Protein AF-A0A8S3ASL3-F1 (afdb_monomer)

Organism: NCBI:txid392030

Secondary structure (DSSP, 8-state):
-TTT-TTS-HHHHHHHHHHHHHHHHHHHHHHHHHHHHHHHHHHHHTTTTSTT-HHHHHHHHHHHHHHHHHHHHHHHHHH-GGGSPPPPPTTSS------

InterPro domains:
  IPR006593 Cytochrome b561/ferric reductase, transmembrane domain [PF03188] (2-45)
  IPR006593 Cytochrome b561/ferric reductase, transmembrane domain [PS50939] (1-79)
  IPR043205 Cytochrome b561/Cytochrome b reductase 1-like [PTHR10106] (1-86)

pLDDT: mean 87.74, std 12.61, range [53.41, 98.44]

Mean predicted aligned error: 7.73 Å

Sequence (99 aa):
LTFLFPQLSERVRQAYMPSHKFWGKTIFIFAIIAVMMGIVEYCAFEQLFSPGTKFQETMLNMAGVMVLMFAVIVLYLVGNDNFQRPKETDDDEHLPLTE

Nearest PDB structures (foldseek):
  3j79-assembly1_3  TM=3.959E-01  e=1.929E+00  Plasmodium falciparum 3D7
  3jbn-assembly1_A3  TM=4.006E-01  e=2.476E+00  Plasmodium falciparum 3D7

Foldseek 3Di:
DQPPDPPHDPVVSVVCVVVCLVVVLVVLVVVLVVLVVVLVVVCVVVVCVDPPNVVVVVVSVVVNVVSVVVNVVVCVLSVDPVNDDDDPDPVVVPDDPDD

Solvent-accessible surface area (backbone atoms only — not comparable to full-atom values): 6025 Å² total; per-residue (Å²): 104,74,90,76,48,84,90,55,55,67,70,59,44,62,68,44,45,64,57,51,57,51,52,52,54,50,52,51,53,51,50,54,51,51,51,53,51,51,54,52,51,50,40,60,75,68,52,39,86,46,97,85,30,61,68,62,43,51,51,53,52,50,52,50,52,52,53,50,53,50,51,52,53,50,53,51,52,77,67,35,76,88,70,52,80,76,77,83,56,80,73,76,79,64,64,72,83,77,129

Structure (mmCIF, N/CA/C/O backbone):
data_AF-A0A8S3ASL3-F1
#
_entry.id   AF-A0A8S3ASL3-F1
#
loop_
_atom_site.group_PDB
_atom_site.id
_atom_site.type_symbol
_atom_site.label_atom_id
_atom_site.label_alt_id
_atom_site.label_comp_id
_atom_site.label_asym_id
_atom_site.label_entity_id
_atom_site.label_seq_id
_atom_site.pdbx_PDB_ins_code
_atom_site.Cartn_x
_atom_site.Cartn_y
_atom_site.Cartn_z
_atom_site.occupancy
_atom_site.B_iso_or_equiv
_atom_site.auth_seq_id
_atom_site.auth_comp_id
_atom_site.auth_asym_id
_atom_site.auth_atom_id
_atom_site.pdbx_PDB_model_num
ATOM 1 N N . LEU A 1 1 ? -11.202 11.787 11.712 1.00 68.31 1 LEU A N 1
ATOM 2 C CA . LEU A 1 1 ? -11.696 12.637 12.823 1.00 68.31 1 LEU A CA 1
ATOM 3 C C . LEU A 1 1 ? -12.498 11.844 13.854 1.00 68.31 1 LEU A C 1
ATOM 5 O O . LEU A 1 1 ? -12.284 12.072 15.035 1.00 68.31 1 LEU A O 1
ATOM 9 N N . THR A 1 2 ? -13.314 10.865 13.438 1.00 77.38 2 THR A N 1
ATOM 10 C CA . THR A 1 2 ? -14.162 10.027 14.314 1.00 77.38 2 THR A CA 1
ATOM 11 C C . THR A 1 2 ? -13.468 9.432 15.543 1.00 77.38 2 THR A C 1
ATOM 13 O O . THR A 1 2 ? -14.056 9.371 16.615 1.00 77.38 2 THR A O 1
ATOM 16 N N . PHE A 1 3 ? -12.206 9.020 15.413 1.00 84.12 3 PHE A N 1
ATOM 17 C CA . PHE A 1 3 ? -11.451 8.381 16.498 1.00 84.12 3 PHE A CA 1
ATOM 18 C C . PHE A 1 3 ? -10.477 9.310 17.229 1.00 84.12 3 PHE A C 1
ATOM 20 O O . PHE A 1 3 ? -9.948 8.903 18.252 1.00 84.12 3 PHE A O 1
ATOM 27 N N . LEU A 1 4 ? -10.272 10.545 16.762 1.00 83.81 4 LEU A N 1
ATOM 28 C CA . LEU A 1 4 ? -9.324 11.492 17.368 1.00 83.81 4 LEU A CA 1
ATOM 29 C C . LEU A 1 4 ? -10.031 12.619 18.129 1.00 83.81 4 LEU A C 1
ATOM 31 O O . LEU A 1 4 ? -9.517 13.099 19.130 1.00 83.81 4 LEU A O 1
ATOM 35 N N . PHE A 1 5 ? -11.203 13.051 17.658 1.00 82.19 5 PHE A N 1
ATOM 36 C CA . PHE A 1 5 ? -11.909 14.182 18.249 1.00 82.19 5 PHE A CA 1
ATOM 37 C C . PHE A 1 5 ? -12.870 13.717 19.359 1.00 82.19 5 PHE A C 1
ATOM 39 O O . PHE A 1 5 ? -13.663 12.806 19.109 1.00 82.19 5 PHE A O 1
ATOM 46 N N . PRO A 1 6 ? -12.848 14.332 20.557 1.00 77.69 6 PRO A N 1
ATOM 47 C CA . PRO A 1 6 ? -13.557 13.819 21.735 1.00 77.69 6 PRO A CA 1
ATOM 48 C C . PRO A 1 6 ? -15.076 14.041 21.706 1.00 77.69 6 PRO A C 1
ATOM 50 O O . PRO A 1 6 ? -15.793 13.460 22.509 1.00 77.69 6 PRO A O 1
ATOM 53 N N . GLN A 1 7 ? -15.595 14.868 20.793 1.00 79.12 7 GLN A N 1
ATOM 54 C CA . GLN A 1 7 ? -17.022 15.224 20.765 1.00 79.12 7 GLN A CA 1
ATOM 55 C C . GLN A 1 7 ? -17.953 14.110 20.260 1.00 79.12 7 GLN A C 1
ATOM 57 O O . GLN A 1 7 ? -19.172 14.270 20.296 1.00 79.12 7 GLN A O 1
ATOM 62 N N . LEU A 1 8 ? -17.413 13.003 19.749 1.00 80.94 8 LEU A N 1
ATOM 63 C CA . LEU A 1 8 ? -18.219 11.906 19.221 1.00 80.94 8 LEU A CA 1
ATOM 64 C C . LEU A 1 8 ? -18.436 10.837 20.284 1.00 80.94 8 LEU A C 1
ATOM 66 O O . LEU A 1 8 ? -17.493 10.385 20.927 1.00 80.94 8 LEU A O 1
ATOM 70 N N . SER A 1 9 ? -19.693 10.416 20.433 1.00 83.69 9 SER A N 1
ATOM 71 C CA . SER A 1 9 ? -20.063 9.409 21.421 1.00 83.69 9 SER A CA 1
ATOM 72 C C . SER A 1 9 ? -19.417 8.057 21.124 1.00 83.69 9 SER A C 1
ATOM 74 O O . SER A 1 9 ? -19.223 7.666 19.967 1.00 83.69 9 SER A O 1
ATOM 76 N N . GLU A 1 10 ? -19.146 7.307 22.188 1.00 81.69 10 GLU A N 1
ATOM 77 C CA . GLU A 1 10 ? -18.510 5.994 22.097 1.00 81.69 10 GLU A CA 1
ATOM 78 C C . GLU A 1 10 ? -19.331 5.013 21.245 1.00 81.69 10 GLU A C 1
ATOM 80 O O . GLU A 1 10 ? -18.795 4.283 20.414 1.00 81.69 10 GLU A O 1
ATOM 85 N N . ARG A 1 11 ? -20.664 5.106 21.312 1.00 85.19 11 ARG A N 1
ATOM 86 C CA . ARG A 1 11 ? -21.578 4.320 20.470 1.00 85.19 11 ARG A CA 1
ATOM 87 C C . ARG A 1 11 ? -21.342 4.530 18.969 1.00 85.19 11 ARG A C 1
ATOM 89 O O . ARG A 1 11 ? -21.406 3.575 18.198 1.00 85.19 11 ARG A O 1
ATOM 96 N N . VAL A 1 12 ? -21.075 5.767 18.543 1.00 85.88 12 VAL A N 1
ATOM 97 C CA . VAL A 1 12 ? -20.805 6.084 17.129 1.00 85.88 12 VAL A CA 1
ATOM 98 C C . VAL A 1 12 ? -19.441 5.540 16.710 1.00 85.88 12 VAL A C 1
ATOM 100 O O . VAL A 1 12 ? -19.310 4.982 15.619 1.00 85.88 12 VAL A O 1
ATOM 103 N N . ARG A 1 13 ? -18.435 5.646 17.584 1.00 87.25 13 ARG A N 1
ATOM 104 C CA . ARG A 1 13 ? -17.088 5.108 17.343 1.00 87.25 13 ARG A CA 1
ATOM 105 C C . ARG A 1 13 ? -17.120 3.591 17.193 1.00 87.25 13 ARG A C 1
ATOM 107 O O . ARG A 1 13 ? -16.604 3.079 16.201 1.00 87.25 13 ARG A O 1
ATOM 114 N N . GLN A 1 14 ? -17.807 2.891 18.091 1.00 86.81 14 GLN A N 1
ATOM 115 C CA . GLN A 1 14 ? -17.972 1.438 18.032 1.00 86.81 14 GLN A CA 1
ATOM 116 C C . GLN A 1 14 ? -18.720 0.987 16.773 1.00 86.81 14 GLN A C 1
ATOM 118 O O . GLN A 1 14 ? -18.298 0.032 16.121 1.00 86.81 14 GLN A O 1
ATOM 123 N N . ALA A 1 15 ? -19.774 1.709 16.378 1.00 89.88 15 ALA A N 1
ATOM 124 C CA . ALA A 1 15 ? -20.523 1.405 15.160 1.00 89.88 15 ALA A CA 1
ATOM 125 C C . ALA A 1 15 ? -19.695 1.618 13.878 1.00 89.88 15 ALA A C 1
ATOM 127 O O . ALA A 1 15 ? -19.823 0.850 12.926 1.00 89.88 15 ALA A O 1
ATOM 128 N N . TYR A 1 16 ? -18.827 2.637 13.842 1.00 91.62 16 TYR A N 1
ATOM 129 C CA . TYR A 1 16 ? -18.006 2.947 12.666 1.00 91.62 16 TYR A CA 1
ATOM 130 C C . TYR A 1 16 ? -16.701 2.135 12.587 1.00 91.62 16 TYR A C 1
ATOM 132 O O . TYR A 1 16 ? -16.142 1.952 11.503 1.00 91.62 16 TYR A O 1
ATOM 140 N N . MET A 1 17 ? -16.216 1.616 13.716 1.00 90.56 17 MET A N 1
ATOM 141 C CA . MET A 1 17 ? -14.982 0.834 13.823 1.00 90.56 17 MET A CA 1
ATOM 142 C C . MET A 1 17 ? -14.856 -0.338 12.824 1.00 90.56 17 MET A C 1
ATOM 144 O O . MET A 1 17 ? -13.795 -0.455 12.202 1.00 90.56 17 MET A O 1
ATOM 148 N N . PRO A 1 18 ? -15.869 -1.204 12.604 1.00 92.50 18 PRO A N 1
ATOM 149 C CA . PRO A 1 18 ? -15.762 -2.282 11.616 1.00 92.50 18 PRO A CA 1
ATOM 150 C C . PRO A 1 18 ? -15.584 -1.751 10.187 1.00 92.50 18 PRO A C 1
ATOM 152 O O . PRO A 1 18 ? -14.722 -2.241 9.454 1.00 92.50 18 PRO A O 1
ATOM 155 N N . SER A 1 19 ? -16.326 -0.706 9.813 1.00 94.94 19 SER A N 1
ATOM 156 C CA . SER A 1 19 ? -16.211 -0.059 8.501 1.00 94.94 19 SER A CA 1
ATOM 157 C C . SER A 1 19 ? -14.835 0.574 8.306 1.00 94.94 19 SER A C 1
ATOM 159 O O . SER A 1 19 ? -14.221 0.398 7.255 1.00 94.94 19 SER A O 1
ATOM 161 N N . HIS A 1 20 ? -14.312 1.259 9.326 1.00 94.88 20 HIS A N 1
ATOM 162 C CA . HIS A 1 20 ? -12.973 1.845 9.282 1.00 94.88 20 HIS A CA 1
ATOM 163 C C . HIS A 1 20 ? -11.885 0.781 9.076 1.00 94.88 20 HIS A C 1
ATOM 165 O O . HIS A 1 20 ? -1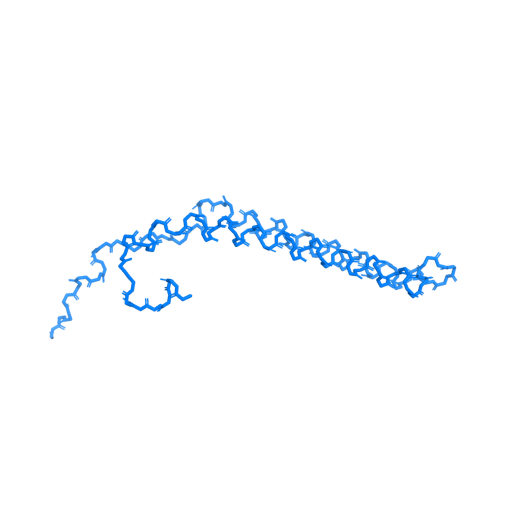1.032 0.940 8.204 1.00 94.88 20 HIS A O 1
ATOM 171 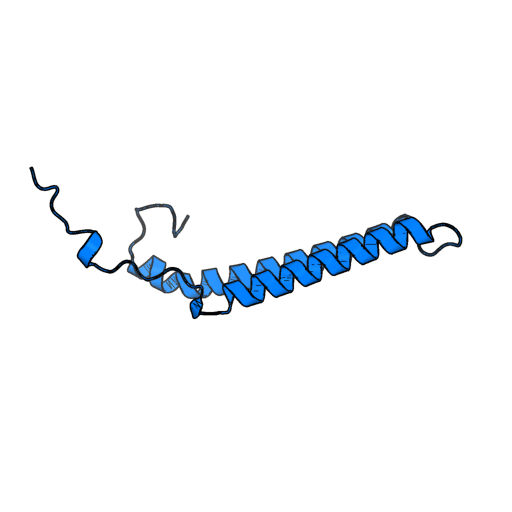N N . LYS A 1 21 ? -11.951 -0.336 9.817 1.00 94.19 21 LYS A N 1
ATOM 172 C CA . LYS A 1 21 ? -11.015 -1.462 9.663 1.00 94.19 21 LYS A CA 1
ATOM 173 C C . LYS A 1 21 ? -11.090 -2.102 8.275 1.00 94.19 21 LYS A C 1
ATOM 175 O O . LYS A 1 21 ? -10.056 -2.456 7.710 1.00 94.19 21 LYS A O 1
ATOM 180 N N . PHE A 1 22 ? -12.293 -2.259 7.722 1.00 95.19 22 PHE A N 1
ATOM 181 C CA . PHE A 1 22 ? -12.475 -2.786 6.370 1.00 95.19 22 PHE A CA 1
ATOM 182 C C . PHE A 1 22 ? -11.842 -1.863 5.327 1.00 95.19 22 PHE A C 1
ATOM 184 O O . PHE A 1 22 ? -10.943 -2.285 4.602 1.00 95.19 22 PHE A O 1
ATOM 191 N N . TRP A 1 23 ? -12.248 -0.591 5.301 1.00 97.12 23 TRP A N 1
ATOM 192 C CA . TRP A 1 23 ? -11.749 0.366 4.317 1.00 97.12 23 TRP A CA 1
ATOM 193 C C . TRP A 1 23 ? -10.251 0.630 4.452 1.00 97.12 23 TRP A C 1
ATOM 195 O O . TRP A 1 23 ? -9.588 0.792 3.434 1.00 97.12 23 TRP A O 1
ATOM 205 N N . GLY A 1 24 ? -9.696 0.591 5.666 1.00 96.00 24 GLY A N 1
ATOM 206 C CA . GLY A 1 24 ? -8.251 0.687 5.880 1.00 96.00 24 GLY A CA 1
ATOM 207 C C . GLY A 1 24 ? -7.474 -0.413 5.151 1.00 96.00 24 GLY A C 1
ATOM 208 O O . GLY A 1 24 ? -6.543 -0.116 4.404 1.00 96.00 24 GLY A O 1
ATOM 209 N N . LYS A 1 25 ? -7.900 -1.677 5.288 1.00 96.81 25 LYS A N 1
ATOM 210 C CA . LYS A 1 25 ? -7.286 -2.806 4.565 1.00 96.81 25 LYS A CA 1
ATOM 211 C C . LYS A 1 25 ? -7.494 -2.699 3.056 1.00 96.81 25 LYS A C 1
ATOM 213 O O . LYS A 1 25 ? -6.560 -2.923 2.294 1.00 96.81 25 LYS A O 1
ATOM 218 N N . THR A 1 26 ? -8.699 -2.331 2.630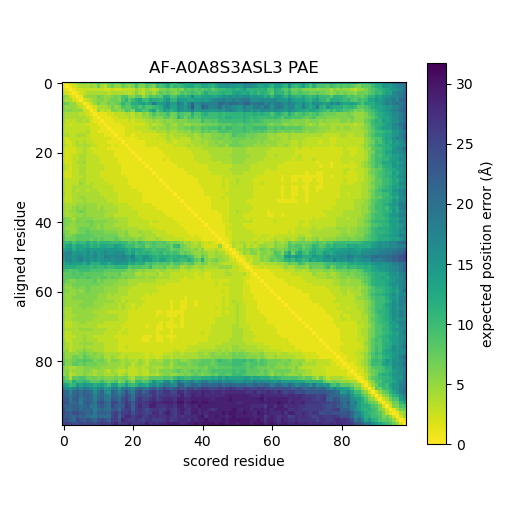 1.00 97.56 26 THR A N 1
ATOM 219 C CA . THR A 1 26 ? -9.038 -2.189 1.211 1.00 97.56 26 THR A CA 1
ATOM 220 C C . THR A 1 26 ? -8.185 -1.114 0.538 1.00 97.56 26 THR A C 1
ATOM 222 O O . THR A 1 26 ? -7.553 -1.392 -0.477 1.00 97.56 26 THR A O 1
ATOM 225 N N . ILE A 1 27 ? -8.092 0.086 1.121 1.00 98.25 27 ILE A N 1
ATOM 226 C CA . ILE A 1 27 ? -7.260 1.181 0.595 1.00 98.25 27 ILE A CA 1
ATOM 227 C C . ILE A 1 27 ? -5.788 0.769 0.557 1.00 98.25 27 ILE A C 1
ATOM 229 O O . ILE A 1 27 ? -5.111 1.049 -0.429 1.00 98.25 27 ILE A O 1
ATOM 233 N N . PHE A 1 28 ? -5.303 0.066 1.584 1.00 98.12 28 PHE A N 1
ATOM 234 C CA . PHE A 1 28 ? -3.940 -0.456 1.586 1.00 98.12 28 PHE A CA 1
ATOM 235 C C . PHE A 1 28 ? -3.692 -1.412 0.409 1.00 98.12 28 PHE A C 1
ATOM 237 O O . PHE A 1 28 ? -2.727 -1.222 -0.323 1.00 98.12 28 PHE A O 1
ATOM 244 N N . ILE A 1 29 ? -4.590 -2.372 0.153 1.00 98.25 29 ILE A N 1
ATOM 245 C CA . ILE A 1 29 ? -4.486 -3.278 -1.006 1.00 98.25 29 ILE A CA 1
ATOM 246 C C . ILE A 1 29 ? -4.475 -2.489 -2.324 1.00 98.25 29 ILE A C 1
ATOM 248 O O . ILE A 1 29 ? -3.622 -2.736 -3.176 1.00 98.25 29 ILE A O 1
ATOM 252 N N . PHE A 1 30 ? -5.370 -1.511 -2.485 1.00 98.31 30 PHE A N 1
ATOM 253 C CA . PHE A 1 30 ? -5.393 -0.665 -3.681 1.00 98.31 30 PHE A CA 1
ATOM 254 C C . PHE A 1 30 ? -4.109 0.152 -3.854 1.00 98.31 30 PHE A C 1
ATOM 256 O O . PHE A 1 30 ? -3.640 0.297 -4.979 1.00 98.31 30 PHE A O 1
ATOM 263 N N . ALA A 1 31 ? -3.502 0.636 -2.768 1.00 98.44 31 ALA A N 1
ATOM 264 C CA . ALA A 1 31 ? -2.219 1.328 -2.826 1.00 98.44 31 ALA A CA 1
ATOM 265 C C . ALA A 1 31 ? -1.094 0.404 -3.323 1.00 98.44 31 ALA A C 1
ATOM 267 O O . ALA A 1 31 ? -0.290 0.820 -4.152 1.00 98.44 31 ALA A O 1
ATOM 268 N N . ILE A 1 32 ? -1.068 -0.863 -2.891 1.00 98.31 32 ILE A N 1
ATOM 269 C CA . ILE A 1 32 ? -0.101 -1.854 -3.393 1.00 98.31 32 ILE A CA 1
ATOM 270 C C . ILE A 1 32 ? -0.304 -2.111 -4.889 1.00 98.31 32 ILE A C 1
ATOM 272 O O . ILE A 1 32 ? 0.667 -2.117 -5.643 1.00 98.31 32 ILE A O 1
ATOM 276 N N . ILE A 1 33 ? -1.555 -2.266 -5.338 1.00 98.12 33 ILE A N 1
ATOM 277 C CA . ILE A 1 33 ? -1.874 -2.424 -6.765 1.00 98.12 33 ILE A CA 1
ATOM 278 C C . ILE A 1 33 ? -1.413 -1.194 -7.557 1.00 98.12 33 ILE A C 1
ATOM 280 O O . ILE A 1 33 ? -0.786 -1.348 -8.600 1.00 98.12 33 ILE A O 1
ATOM 284 N N . ALA A 1 34 ? -1.659 0.017 -7.050 1.00 98.31 34 ALA A N 1
ATOM 285 C CA . ALA A 1 34 ? -1.215 1.255 -7.687 1.00 98.31 34 ALA A CA 1
ATOM 286 C C . ALA A 1 34 ? 0.317 1.333 -7.810 1.00 98.31 34 ALA A C 1
ATOM 288 O O . ALA A 1 34 ? 0.819 1.716 -8.862 1.00 98.31 34 ALA A O 1
ATOM 289 N N . VAL A 1 35 ? 1.063 0.909 -6.782 1.00 98.00 35 VAL A N 1
ATOM 290 C CA . VAL A 1 35 ? 2.533 0.819 -6.848 1.00 98.00 35 VAL A CA 1
ATOM 291 C C . VAL A 1 35 ? 2.978 -0.175 -7.922 1.00 98.00 35 VAL A C 1
ATOM 293 O O . VAL A 1 35 ? 3.862 0.149 -8.712 1.00 98.00 35 VAL A O 1
ATOM 296 N N . MET A 1 36 ? 2.357 -1.358 -7.998 1.00 97.31 36 MET A N 1
ATOM 297 C CA . MET A 1 36 ? 2.684 -2.347 -9.035 1.00 97.31 36 MET A CA 1
ATOM 298 C C . MET A 1 36 ? 2.400 -1.814 -10.441 1.00 97.31 36 MET A C 1
ATOM 300 O O . MET A 1 36 ? 3.242 -1.955 -11.326 1.00 97.31 36 MET A O 1
ATOM 304 N N . MET A 1 37 ? 1.245 -1.172 -10.643 1.00 97.81 37 MET A N 1
ATOM 305 C CA . MET A 1 37 ? 0.906 -0.546 -11.924 1.00 97.81 37 MET A CA 1
ATOM 306 C C . MET A 1 37 ? 1.915 0.547 -12.289 1.00 97.81 37 MET A C 1
ATOM 308 O O . MET A 1 37 ? 2.415 0.541 -13.407 1.00 97.81 37 MET A O 1
ATOM 312 N N . GLY A 1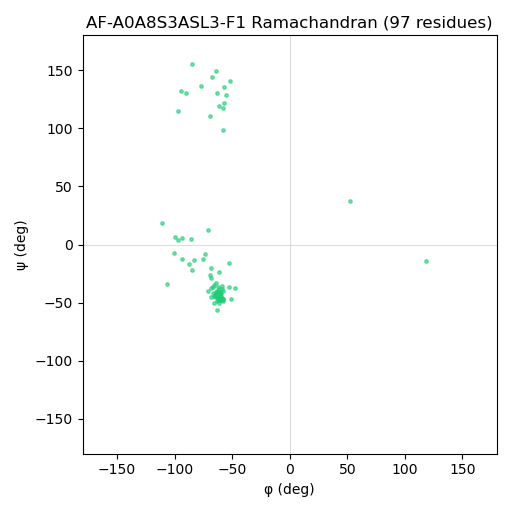 38 ? 2.305 1.401 -11.337 1.00 97.31 38 GLY A N 1
ATOM 313 C CA . GLY A 1 38 ? 3.307 2.443 -11.567 1.00 97.31 38 GLY A CA 1
ATOM 314 C C . GLY A 1 38 ? 4.682 1.895 -11.964 1.00 97.31 38 GLY A C 1
ATOM 315 O O . GLY A 1 38 ? 5.331 2.454 -12.845 1.00 97.31 38 GLY A O 1
ATOM 316 N N . ILE A 1 39 ? 5.118 0.773 -11.375 1.00 95.94 39 ILE A N 1
ATOM 317 C CA . ILE A 1 39 ? 6.359 0.093 -11.787 1.00 95.94 39 ILE A CA 1
ATOM 318 C C . ILE A 1 39 ? 6.248 -0.398 -13.238 1.00 95.94 39 ILE A C 1
ATOM 320 O O . ILE A 1 39 ? 7.168 -0.188 -14.026 1.00 95.94 39 ILE A O 1
ATOM 324 N N . VAL A 1 40 ? 5.124 -1.019 -13.610 1.00 94.75 40 VAL A N 1
ATOM 325 C CA . VAL A 1 40 ? 4.897 -1.520 -14.977 1.00 94.75 40 VAL A CA 1
ATOM 326 C C . VAL A 1 40 ? 4.842 -0.376 -15.993 1.00 94.75 40 VAL A C 1
ATOM 328 O O . VAL A 1 40 ? 5.480 -0.465 -17.042 1.00 94.75 40 VAL A O 1
ATOM 331 N N . GLU A 1 41 ? 4.123 0.703 -15.680 1.00 96.62 41 GLU A N 1
ATOM 332 C CA . GLU A 1 41 ? 4.035 1.905 -16.515 1.00 96.62 41 GLU A CA 1
ATOM 333 C C . GLU A 1 41 ? 5.413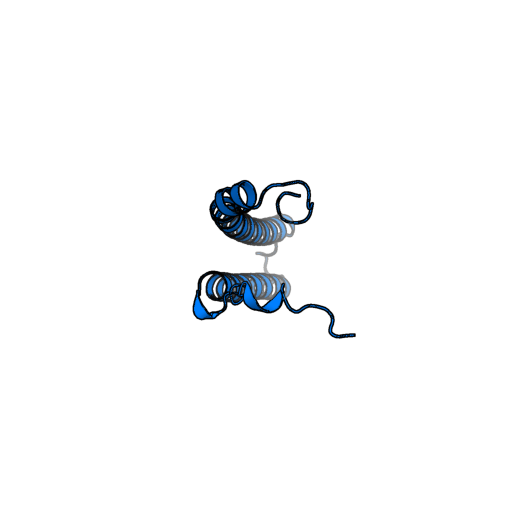 2.539 -16.721 1.00 96.62 41 GLU A C 1
ATOM 335 O O . GLU A 1 41 ? 5.791 2.831 -17.854 1.00 96.62 41 GLU A O 1
ATOM 340 N N . TYR A 1 42 ? 6.203 2.669 -15.651 1.00 94.12 42 TYR A N 1
ATOM 341 C CA . TYR A 1 42 ? 7.569 3.176 -15.737 1.00 94.12 42 TYR A CA 1
ATOM 342 C C . TYR A 1 42 ? 8.450 2.306 -16.646 1.00 94.12 42 TYR A C 1
ATOM 344 O O . TYR A 1 42 ? 9.099 2.828 -17.553 1.00 94.12 42 TYR A O 1
ATOM 352 N N . CYS A 1 43 ? 8.423 0.978 -16.476 1.00 92.88 43 CYS A N 1
ATOM 353 C CA . CYS A 1 43 ? 9.158 0.054 -17.345 1.00 92.88 43 CYS A CA 1
ATOM 354 C C . CYS A 1 43 ? 8.751 0.178 -18.821 1.00 92.88 43 CYS A C 1
ATOM 356 O O . CYS A 1 43 ? 9.607 0.079 -19.704 1.00 92.88 43 CYS A O 1
ATOM 358 N N . ALA A 1 44 ? 7.460 0.389 -19.093 1.00 92.31 44 ALA A N 1
ATOM 359 C CA . ALA A 1 44 ? 6.940 0.570 -20.443 1.00 92.31 44 ALA A CA 1
ATOM 360 C C . ALA A 1 44 ? 7.396 1.890 -21.075 1.00 92.31 44 ALA A C 1
ATOM 362 O O . ALA A 1 44 ? 7.832 1.886 -22.227 1.00 92.31 44 ALA A O 1
ATOM 363 N N . PHE A 1 45 ? 7.340 2.998 -20.334 1.00 93.25 45 PHE A N 1
ATOM 364 C CA . PHE A 1 45 ? 7.746 4.310 -20.843 1.00 93.25 45 PHE A CA 1
ATOM 365 C C . PHE A 1 45 ? 9.251 4.407 -21.096 1.00 93.25 45 PHE A C 1
ATOM 367 O O . PHE A 1 45 ? 9.661 4.961 -22.113 1.00 93.25 45 PHE A O 1
ATOM 374 N N . GLU A 1 46 ? 10.062 3.798 -20.234 1.00 92.25 46 GLU A N 1
ATOM 375 C CA . GLU A 1 46 ? 11.524 3.786 -20.356 1.00 92.25 46 GLU A CA 1
ATOM 376 C C . GLU A 1 46 ? 12.052 2.653 -21.259 1.00 92.25 46 GLU A C 1
ATOM 378 O O . GLU A 1 46 ? 13.260 2.456 -21.378 1.00 92.25 46 GLU A O 1
A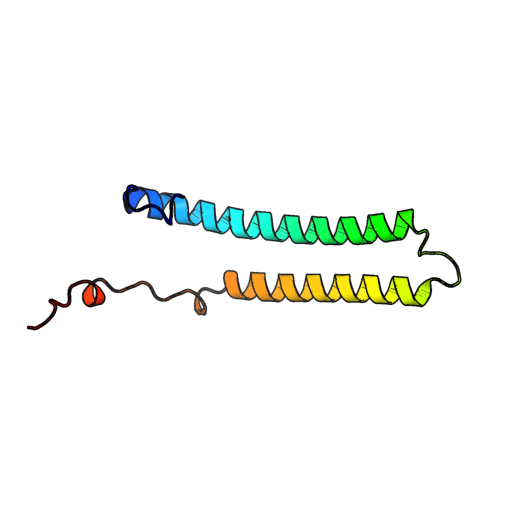TOM 383 N N . GLN A 1 47 ? 11.162 1.885 -21.903 1.00 88.56 47 GLN A N 1
ATOM 384 C CA . GLN A 1 47 ? 11.516 0.771 -22.797 1.00 88.56 47 GLN A CA 1
ATOM 385 C C . GLN A 1 47 ? 12.489 -0.239 -22.157 1.00 88.56 47 GLN A C 1
ATOM 387 O O . GLN A 1 47 ? 13.351 -0.814 -22.835 1.00 88.56 47 GLN A O 1
ATOM 392 N N . LEU A 1 48 ? 12.316 -0.510 -20.855 1.00 85.62 48 LEU A N 1
ATOM 393 C CA . LEU A 1 48 ? 13.209 -1.357 -20.047 1.00 85.62 48 LEU A CA 1
ATOM 394 C C . LEU A 1 48 ? 13.139 -2.856 -20.380 1.00 85.62 48 LEU A C 1
ATOM 396 O O . LEU A 1 48 ? 13.717 -3.670 -19.667 1.00 85.62 48 LEU A O 1
ATOM 400 N N . PHE A 1 49 ? 12.511 -3.210 -21.497 1.00 80.88 49 PHE A N 1
ATOM 401 C CA . PHE A 1 49 ? 12.463 -4.556 -22.071 1.00 80.88 49 PHE A CA 1
ATOM 402 C C . PHE A 1 49 ? 13.509 -4.767 -23.184 1.00 80.88 49 PHE A C 1
ATOM 404 O O . PHE A 1 49 ? 13.533 -5.813 -23.836 1.00 80.88 49 PHE A O 1
ATOM 411 N N . SER A 1 50 ? 14.357 -3.766 -23.435 1.00 84.06 50 SER A N 1
ATOM 412 C CA . SER A 1 50 ? 15.347 -3.774 -24.513 1.00 84.06 50 SER A CA 1
ATOM 413 C C . SER A 1 50 ? 16.659 -4.470 -24.110 1.00 84.06 50 SER A C 1
ATOM 415 O O . SER A 1 50 ? 17.026 -4.515 -22.934 1.00 84.06 50 SER A O 1
ATOM 417 N N . PRO A 1 51 ? 17.447 -4.998 -25.065 1.00 76.88 51 PRO A N 1
ATOM 418 C CA . PRO A 1 51 ? 18.772 -5.532 -24.760 1.00 76.88 51 PRO A CA 1
ATOM 419 C C . PRO A 1 51 ? 19.664 -4.455 -24.118 1.00 76.88 51 PRO A C 1
ATOM 421 O O . PRO A 1 51 ? 19.968 -3.446 -24.745 1.00 76.88 51 PRO A O 1
ATOM 424 N N . GLY A 1 52 ? 20.087 -4.672 -22.868 1.00 81.75 52 GLY A N 1
ATOM 425 C CA . GLY A 1 52 ? 20.956 -3.751 -22.117 1.00 81.75 52 GLY A CA 1
ATOM 426 C C . GLY A 1 52 ? 20.343 -3.173 -20.835 1.00 81.75 52 GLY A C 1
ATOM 427 O O . GLY A 1 52 ? 21.087 -2.707 -19.978 1.00 81.75 52 GLY A O 1
ATOM 428 N N . THR A 1 53 ? 19.026 -3.285 -20.634 1.00 86.81 53 THR A N 1
ATOM 429 C CA . THR A 1 53 ? 18.315 -2.723 -19.462 1.00 86.81 53 THR A CA 1
ATOM 430 C C . THR A 1 53 ? 18.139 -3.714 -18.305 1.00 86.81 53 THR A C 1
ATOM 432 O O . THR A 1 53 ? 17.534 -3.383 -17.285 1.00 86.81 53 THR A O 1
ATOM 435 N N . LYS A 1 54 ? 18.721 -4.920 -18.414 1.00 86.12 54 LYS A N 1
ATOM 436 C CA . LYS A 1 54 ? 18.526 -6.038 -17.469 1.00 86.12 54 LYS A CA 1
ATOM 437 C C . LYS A 1 54 ? 18.776 -5.674 -16.007 1.00 86.12 54 LYS A C 1
ATOM 439 O O . LYS A 1 54 ? 18.093 -6.187 -15.126 1.00 86.12 54 LYS A O 1
ATOM 444 N N . PHE A 1 55 ? 19.763 -4.820 -15.733 1.00 90.00 55 PHE A N 1
ATOM 445 C CA . PHE A 1 55 ? 20.060 -4.396 -14.364 1.00 90.00 55 PHE A CA 1
ATOM 446 C C . PHE A 1 55 ? 18.907 -3.578 -13.764 1.00 90.00 55 PHE A C 1
ATOM 448 O O . PHE A 1 55 ? 18.424 -3.909 -12.684 1.00 90.00 55 PHE A O 1
ATOM 455 N N . GLN A 1 56 ? 18.425 -2.561 -14.486 1.00 90.44 56 GLN A N 1
ATOM 456 C CA . GLN A 1 56 ? 17.318 -1.706 -14.043 1.00 90.44 56 GLN A CA 1
ATOM 457 C C . GLN A 1 56 ? 16.013 -2.499 -13.913 1.00 90.44 56 GLN A C 1
ATOM 459 O O . GLN A 1 56 ? 15.329 -2.387 -12.898 1.00 90.44 56 GLN A O 1
ATOM 464 N N . GLU A 1 57 ? 15.717 -3.361 -14.889 1.00 90.75 57 GLU A N 1
ATOM 465 C CA . GLU A 1 57 ? 14.561 -4.264 -14.859 1.00 90.75 57 GLU A CA 1
ATOM 466 C C . GLU A 1 57 ? 14.598 -5.177 -13.621 1.00 90.75 57 GLU A C 1
ATOM 468 O O . GLU A 1 57 ? 13.620 -5.283 -12.881 1.00 90.75 57 GLU A O 1
ATOM 473 N N . THR A 1 58 ? 15.755 -5.787 -13.340 1.00 92.88 58 THR A N 1
ATOM 474 C CA . THR A 1 58 ? 15.925 -6.669 -12.176 1.00 92.88 58 THR A CA 1
ATOM 475 C C . THR A 1 58 ? 15.742 -5.909 -10.863 1.00 92.88 58 THR A C 1
ATOM 477 O O . THR A 1 58 ? 15.089 -6.419 -9.952 1.00 92.88 58 THR A O 1
ATOM 480 N N . MET A 1 59 ? 16.271 -4.685 -10.752 1.00 94.56 59 MET A N 1
ATOM 481 C CA . MET A 1 59 ? 16.084 -3.858 -9.555 1.00 94.56 59 MET A CA 1
ATOM 482 C C . MET A 1 59 ? 14.613 -3.486 -9.330 1.00 94.56 59 MET A C 1
ATOM 484 O O . MET A 1 59 ? 14.139 -3.572 -8.197 1.00 94.56 59 MET A O 1
ATOM 488 N N . LEU A 1 60 ? 13.883 -3.116 -10.386 1.00 95.62 60 LEU A N 1
ATOM 489 C CA . LEU A 1 60 ? 12.459 -2.773 -10.304 1.00 95.62 60 LEU A CA 1
ATOM 490 C C . LEU A 1 60 ? 11.601 -3.987 -9.936 1.00 95.62 60 LEU A C 1
ATOM 492 O O . LEU A 1 60 ? 10.747 -3.891 -9.054 1.00 95.62 60 LEU A O 1
ATOM 496 N N . ASN A 1 61 ? 11.887 -5.150 -10.524 1.00 94.38 61 ASN A N 1
ATOM 497 C CA . ASN A 1 61 ? 11.230 -6.402 -10.156 1.00 94.38 61 ASN A CA 1
ATOM 498 C C . ASN A 1 61 ? 11.507 -6.774 -8.693 1.00 94.38 61 ASN A C 1
ATOM 500 O O . ASN A 1 61 ? 10.586 -7.144 -7.965 1.00 94.38 61 ASN A O 1
ATOM 504 N N . MET A 1 62 ? 12.751 -6.619 -8.228 1.00 97.19 62 MET A N 1
ATOM 505 C CA . MET A 1 62 ? 13.103 -6.849 -6.826 1.00 97.19 62 MET A CA 1
ATOM 506 C C . MET A 1 62 ? 12.353 -5.891 -5.892 1.00 97.19 62 MET A C 1
ATOM 508 O O . MET A 1 62 ? 11.823 -6.332 -4.873 1.00 97.19 62 MET A O 1
ATOM 512 N N . ALA A 1 63 ? 12.253 -4.606 -6.244 1.00 96.81 63 ALA A N 1
ATOM 513 C CA . ALA A 1 63 ? 11.465 -3.636 -5.486 1.00 96.81 63 ALA A CA 1
ATOM 514 C C . ALA A 1 63 ? 9.981 -4.038 -5.424 1.00 96.81 63 ALA A C 1
ATOM 516 O O . ALA A 1 63 ? 9.387 -4.020 -4.345 1.00 96.81 63 ALA A O 1
ATOM 517 N N . GLY A 1 64 ? 9.407 -4.489 -6.544 1.00 97.19 64 GLY A N 1
ATOM 518 C CA . GLY A 1 64 ? 8.042 -5.014 -6.599 1.00 97.19 64 GLY A CA 1
ATOM 519 C C . GLY A 1 64 ? 7.829 -6.212 -5.664 1.00 97.19 64 GLY A C 1
ATOM 520 O O . GLY A 1 64 ? 6.895 -6.225 -4.862 1.00 97.19 64 GLY A O 1
ATOM 521 N N . VAL A 1 65 ? 8.743 -7.187 -5.681 1.00 97.81 65 VAL A N 1
ATOM 522 C CA . VAL A 1 65 ? 8.694 -8.350 -4.775 1.00 97.81 65 VAL A CA 1
ATOM 523 C C . VAL A 1 65 ? 8.778 -7.922 -3.308 1.00 97.81 65 VAL A C 1
ATOM 525 O O . VAL A 1 65 ? 8.006 -8.416 -2.486 1.00 97.81 65 VAL A O 1
ATOM 528 N N . MET A 1 66 ? 9.662 -6.979 -2.967 1.00 98.25 66 MET A N 1
ATOM 529 C CA . MET A 1 66 ? 9.790 -6.472 -1.595 1.00 98.25 66 MET A CA 1
ATOM 530 C C . MET A 1 66 ? 8.503 -5.794 -1.112 1.00 98.25 66 MET A C 1
ATOM 532 O O . MET A 1 66 ? 8.067 -6.037 0.014 1.00 98.25 66 MET A O 1
ATOM 536 N N . VAL A 1 67 ? 7.855 -5.000 -1.969 1.00 98.19 67 VAL A N 1
ATOM 537 C CA . VAL A 1 67 ? 6.565 -4.362 -1.662 1.00 98.19 67 VAL A CA 1
ATOM 538 C C . VAL A 1 67 ? 5.463 -5.405 -1.451 1.00 98.19 67 VAL A C 1
ATOM 540 O O . VAL A 1 67 ? 4.677 -5.277 -0.511 1.00 98.19 67 VAL A O 1
ATOM 543 N N . LEU A 1 68 ? 5.419 -6.466 -2.264 1.00 98.12 68 LEU A N 1
ATOM 544 C CA . LEU A 1 68 ? 4.455 -7.556 -2.082 1.00 98.12 68 LEU A CA 1
ATOM 545 C C . LEU A 1 68 ? 4.695 -8.325 -0.778 1.00 98.12 68 LEU A C 1
ATOM 547 O O . LEU A 1 68 ? 3.741 -8.582 -0.043 1.00 98.12 68 LEU A O 1
ATOM 551 N N . MET A 1 69 ? 5.949 -8.649 -0.449 1.00 98.38 69 MET A N 1
ATOM 552 C CA . MET A 1 69 ? 6.275 -9.297 0.827 1.00 98.38 69 MET A CA 1
ATOM 553 C C . MET A 1 69 ? 5.875 -8.424 2.018 1.00 98.38 69 MET A C 1
ATOM 555 O O . MET A 1 69 ? 5.254 -8.916 2.960 1.00 98.38 69 MET A O 1
ATOM 559 N N . PHE A 1 70 ? 6.164 -7.122 1.956 1.00 98.12 70 PHE A N 1
ATOM 560 C CA . PHE A 1 70 ? 5.730 -6.166 2.970 1.00 98.12 70 PHE A CA 1
ATOM 561 C C . PHE A 1 70 ? 4.204 -6.162 3.129 1.00 98.12 70 PHE A C 1
ATOM 563 O O . PHE A 1 70 ? 3.701 -6.268 4.248 1.00 98.12 70 PHE A O 1
ATOM 570 N N . ALA A 1 71 ? 3.459 -6.116 2.022 1.00 98.19 71 ALA A N 1
ATOM 571 C CA . ALA A 1 71 ? 2.001 -6.139 2.049 1.00 98.19 71 ALA A CA 1
ATOM 572 C C . ALA A 1 71 ? 1.444 -7.412 2.704 1.00 98.19 71 ALA A C 1
ATOM 574 O O . ALA A 1 71 ? 0.526 -7.326 3.522 1.00 98.19 71 ALA A O 1
ATOM 575 N N . VAL A 1 72 ? 2.017 -8.579 2.389 1.00 98.12 72 VAL A N 1
ATOM 576 C CA . VAL A 1 72 ? 1.625 -9.864 2.989 1.00 98.12 72 VAL A CA 1
ATOM 577 C C . VAL A 1 72 ? 1.855 -9.855 4.498 1.00 98.12 72 VAL A C 1
ATOM 579 O O . VAL A 1 72 ? 0.950 -10.218 5.249 1.00 98.12 72 VAL A O 1
ATOM 582 N N . ILE A 1 73 ? 3.024 -9.395 4.952 1.00 98.06 73 ILE A N 1
ATOM 583 C CA . ILE A 1 73 ? 3.348 -9.313 6.383 1.00 98.06 73 ILE A CA 1
ATOM 584 C C . ILE A 1 73 ? 2.366 -8.380 7.100 1.00 98.06 73 ILE A C 1
ATOM 586 O O . ILE A 1 73 ? 1.795 -8.756 8.123 1.00 98.06 73 ILE A O 1
ATOM 590 N N . VAL A 1 74 ? 2.117 -7.188 6.553 1.00 97.75 74 VAL A N 1
ATOM 591 C CA . VAL A 1 74 ? 1.194 -6.210 7.149 1.00 97.75 74 VAL A CA 1
ATOM 592 C C . VAL A 1 74 ? -0.230 -6.762 7.227 1.00 97.75 74 VAL A C 1
ATOM 594 O O . VAL A 1 74 ? -0.857 -6.685 8.283 1.00 97.75 74 VAL A O 1
ATOM 597 N N . LEU A 1 75 ? -0.747 -7.349 6.143 1.00 97.00 75 LEU A N 1
ATOM 598 C CA . LEU A 1 75 ? -2.103 -7.904 6.121 1.00 97.00 75 LEU A CA 1
ATOM 599 C C . LEU A 1 75 ? -2.253 -9.107 7.057 1.00 97.00 75 LEU A C 1
ATOM 601 O O . LEU A 1 75 ? -3.302 -9.247 7.685 1.00 97.00 75 LEU A O 1
ATOM 605 N N . TYR A 1 76 ? -1.212 -9.933 7.195 1.00 96.44 76 TYR A N 1
ATOM 606 C CA . TYR A 1 76 ? -1.180 -11.015 8.176 1.00 96.44 76 TYR A CA 1
ATOM 607 C C . TYR A 1 76 ? -1.246 -10.478 9.610 1.00 96.44 76 TYR A C 1
ATOM 609 O O . TYR A 1 76 ? -2.082 -10.928 10.392 1.00 96.44 76 TYR A O 1
ATOM 617 N N . LEU A 1 77 ? -0.415 -9.485 9.947 1.00 96.44 77 LEU A N 1
ATOM 618 C CA . 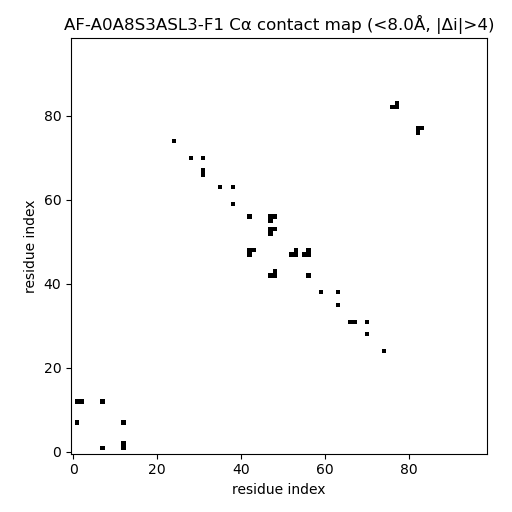LEU A 1 77 ? -0.390 -8.892 11.286 1.00 96.44 77 LEU A CA 1
ATOM 619 C C . LEU A 1 77 ? -1.723 -8.226 11.639 1.00 96.44 77 LEU A C 1
ATOM 621 O O . LEU A 1 77 ? -2.273 -8.479 12.705 1.00 96.44 77 LEU A O 1
ATOM 625 N N . VAL A 1 78 ? -2.273 -7.418 10.729 1.00 95.31 78 VAL A N 1
ATOM 626 C CA . VAL A 1 78 ? -3.550 -6.714 10.939 1.00 95.31 78 VAL A CA 1
ATOM 627 C C . VAL A 1 78 ? -4.741 -7.682 10.974 1.00 95.31 78 VAL A C 1
ATOM 629 O O . VAL A 1 78 ? -5.758 -7.388 11.604 1.00 95.31 78 VAL A O 1
ATOM 632 N N . GLY A 1 79 ? -4.649 -8.817 10.278 1.00 92.50 79 GLY A N 1
ATOM 633 C CA . GLY A 1 79 ? -5.694 -9.840 10.230 1.00 92.50 79 GLY A CA 1
ATOM 634 C C . GLY A 1 79 ? -5.687 -10.821 11.402 1.00 92.50 79 GLY A C 1
ATOM 635 O O . GLY A 1 79 ? -6.660 -11.551 11.563 1.00 92.50 79 GLY A O 1
ATOM 636 N N . ASN A 1 80 ? -4.621 -10.860 12.201 1.00 93.12 80 ASN A N 1
ATOM 637 C CA . ASN A 1 80 ? -4.477 -11.810 13.294 1.00 93.12 80 ASN A CA 1
ATOM 638 C C . ASN A 1 80 ? -4.904 -11.175 14.624 1.00 93.12 80 ASN A C 1
ATOM 640 O O . ASN A 1 80 ? -4.257 -10.259 15.135 1.00 93.12 80 ASN A O 1
ATOM 644 N N . ASP A 1 81 ? -5.983 -11.703 15.204 1.00 89.75 81 ASP A N 1
ATOM 645 C CA . ASP A 1 81 ? -6.558 -11.196 16.452 1.00 89.75 81 ASP A CA 1
ATOM 646 C C . ASP A 1 81 ? -5.587 -11.285 17.644 1.00 89.75 81 ASP A C 1
ATOM 648 O O . ASP A 1 81 ? -5.678 -10.479 18.565 1.00 89.75 81 ASP A O 1
ATOM 652 N N . ASN A 1 82 ? -4.594 -12.183 17.599 1.00 91.19 82 ASN A N 1
ATOM 653 C CA . ASN A 1 82 ? -3.581 -12.313 18.654 1.00 91.19 82 ASN A CA 1
ATOM 654 C C . ASN A 1 82 ? -2.629 -11.107 18.746 1.00 91.19 82 ASN A C 1
ATOM 656 O O . ASN A 1 82 ? -1.986 -10.921 19.775 1.00 91.19 82 ASN A O 1
ATOM 660 N N . PHE A 1 83 ? -2.518 -10.300 17.685 1.00 91.38 83 PHE A N 1
ATOM 661 C CA . PHE A 1 83 ? -1.708 -9.075 17.677 1.00 91.38 83 PHE A CA 1
ATOM 662 C C . PHE A 1 83 ? -2.549 -7.811 17.888 1.00 91.38 83 PHE A C 1
ATOM 664 O O . PHE A 1 83 ? -2.030 -6.698 17.772 1.00 91.38 83 PHE A O 1
ATOM 671 N N . GLN A 1 84 ? -3.848 -7.949 18.175 1.00 89.31 84 GLN A N 1
ATOM 672 C CA . GLN A 1 84 ? -4.681 -6.794 18.478 1.00 89.31 84 GLN A CA 1
ATOM 673 C C . GLN A 1 84 ? -4.267 -6.167 19.805 1.00 89.31 84 GLN A C 1
ATOM 675 O O . GLN A 1 84 ? -3.914 -6.852 20.764 1.00 89.31 84 GLN A O 1
ATOM 680 N N . ARG A 1 85 ? -4.350 -4.834 19.863 1.00 89.38 85 ARG A N 1
ATOM 681 C CA . ARG A 1 85 ? -4.194 -4.100 21.118 1.00 89.38 85 ARG A CA 1
ATOM 682 C C . ARG A 1 85 ? -5.211 -4.655 22.131 1.00 89.38 85 ARG A C 1
ATOM 684 O O . ARG A 1 85 ? -6.396 -4.712 21.780 1.00 89.38 85 ARG A O 1
ATOM 691 N N . PRO A 1 86 ? -4.785 -5.041 23.350 1.00 87.06 86 PRO A N 1
ATOM 692 C CA . PRO A 1 86 ? -5.709 -5.400 24.415 1.00 87.06 86 PRO A CA 1
ATOM 693 C C . PRO A 1 86 ? -6.738 -4.289 24.601 1.00 87.06 86 PRO A C 1
ATOM 695 O O . PRO A 1 86 ? -6.410 -3.105 24.490 1.00 87.06 86 PRO A O 1
ATOM 698 N N . LYS A 1 87 ? -7.992 -4.671 24.838 1.00 79.50 87 LYS A N 1
ATOM 699 C CA . LYS A 1 87 ? -9.010 -3.695 25.221 1.00 79.50 87 LYS A CA 1
ATOM 700 C C . LYS A 1 87 ? -8.579 -3.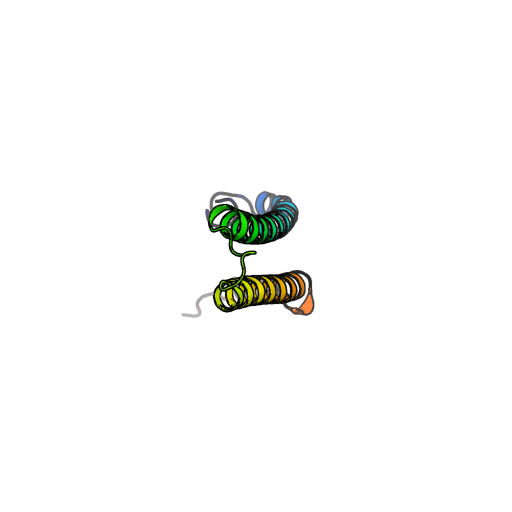111 26.562 1.00 79.50 87 LYS A C 1
ATOM 702 O O . LYS A 1 87 ? -8.222 -3.879 27.451 1.00 79.50 87 LYS A O 1
ATOM 707 N N . GLU A 1 88 ? -8.579 -1.788 26.669 1.00 66.88 88 GLU A N 1
ATOM 708 C CA . GLU A 1 88 ? -8.460 -1.125 27.966 1.00 66.88 88 GLU A CA 1
ATOM 709 C C . GLU A 1 88 ? -9.611 -1.654 28.834 1.00 66.88 88 GLU A C 1
ATOM 711 O O . GLU A 1 88 ? -10.768 -1.669 28.406 1.00 66.88 88 GLU A O 1
ATOM 716 N N . THR A 1 89 ? -9.267 -2.242 29.974 1.00 58.19 89 THR A N 1
ATOM 717 C CA . THR A 1 89 ? -10.222 -2.655 31.000 1.00 58.19 89 THR A CA 1
ATOM 718 C C . THR A 1 89 ? -10.657 -1.410 31.762 1.00 58.19 89 THR A C 1
ATOM 720 O O . THR A 1 89 ? -9.804 -0.598 32.114 1.00 58.19 89 THR A O 1
ATOM 723 N N . ASP A 1 90 ? -11.959 -1.266 32.036 1.00 55.53 90 ASP A N 1
ATOM 724 C CA . ASP A 1 90 ? -12.543 -0.119 32.765 1.00 55.53 90 ASP A CA 1
ATOM 725 C C . ASP A 1 90 ? -11.860 0.157 34.132 1.00 55.53 90 ASP A C 1
ATOM 727 O O . ASP A 1 90 ? -12.004 1.237 34.701 1.00 55.53 90 ASP A O 1
ATOM 731 N N . ASP A 1 91 ? -11.086 -0.801 34.653 1.00 53.41 91 ASP A N 1
ATOM 732 C CA . ASP A 1 91 ? -10.357 -0.713 35.921 1.00 53.41 91 ASP A CA 1
ATOM 733 C C . ASP A 1 91 ? -9.182 0.290 35.904 1.00 53.41 91 ASP A C 1
ATOM 735 O O . ASP A 1 91 ? -8.834 0.836 36.952 1.00 53.41 91 ASP A O 1
ATOM 739 N N . ASP A 1 92 ? -8.586 0.581 34.741 1.00 53.84 92 ASP A N 1
ATOM 740 C CA . ASP A 1 92 ? -7.385 1.432 34.653 1.00 53.84 92 ASP A CA 1
ATOM 741 C C . ASP A 1 92 ? -7.704 2.939 34.544 1.00 53.84 92 ASP A C 1
ATOM 743 O O . ASP A 1 92 ? -6.837 3.780 34.790 1.00 53.84 92 ASP A O 1
ATOM 747 N N . GLU A 1 93 ? -8.946 3.304 34.206 1.00 53.75 93 GLU A N 1
ATOM 748 C CA . GLU A 1 93 ? -9.376 4.704 34.024 1.00 53.75 93 GLU A CA 1
ATOM 749 C C . GLU A 1 93 ? -9.983 5.314 35.309 1.00 53.75 93 GLU A C 1
ATOM 751 O O . GLU A 1 93 ? -10.140 6.531 35.425 1.00 53.75 93 GLU A O 1
ATOM 756 N N . HIS A 1 94 ? -10.277 4.477 36.312 1.00 53.66 94 HIS A N 1
ATOM 757 C CA . HIS A 1 94 ? -10.916 4.862 37.576 1.00 53.66 94 HIS A CA 1
ATOM 758 C C . HIS A 1 94 ? -10.009 4.776 38.806 1.00 53.66 94 HIS A C 1
ATOM 760 O O . HIS A 1 94 ? -10.512 4.784 39.930 1.00 53.66 94 HIS A O 1
ATOM 766 N N . LEU A 1 95 ? -8.686 4.737 38.639 1.00 58.41 95 LEU A N 1
ATOM 767 C CA . LEU A 1 95 ? -7.795 4.945 39.777 1.00 58.41 95 LEU A CA 1
ATOM 768 C C . LEU A 1 95 ? -7.908 6.415 40.213 1.00 58.41 95 LEU A C 1
ATOM 770 O O . LEU A 1 95 ? -7.475 7.298 39.465 1.00 58.41 95 LEU A O 1
ATOM 774 N N . PRO A 1 96 ? -8.494 6.725 41.391 1.00 59.59 96 PRO A N 1
ATOM 775 C CA . PRO A 1 96 ? -8.369 8.067 41.927 1.00 59.59 96 PRO A CA 1
ATOM 776 C C . PRO A 1 96 ? -6.874 8.352 42.065 1.00 59.59 96 PRO A C 1
ATOM 778 O O . PRO A 1 96 ? -6.118 7.490 42.517 1.00 59.59 96 PRO A O 1
ATOM 781 N N . LEU A 1 97 ? -6.447 9.548 41.658 1.00 66.44 97 LEU A N 1
ATOM 782 C CA . LEU A 1 97 ? -5.120 10.047 41.992 1.00 66.44 97 LEU A CA 1
ATOM 783 C C . LEU A 1 97 ? -5.050 10.057 43.521 1.00 66.44 97 LEU A C 1
ATOM 785 O O . LEU A 1 97 ? -5.641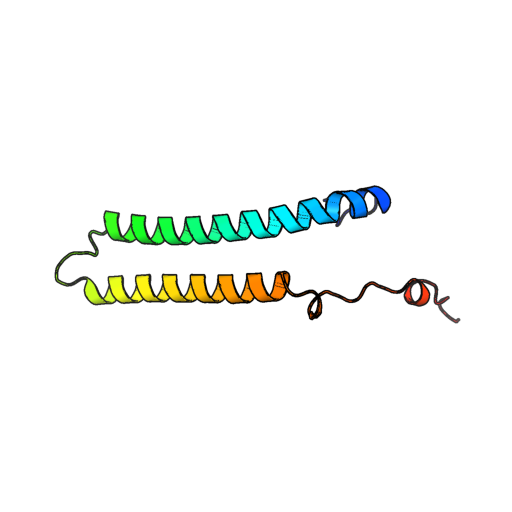 10.924 44.159 1.00 66.44 97 LEU A O 1
ATOM 789 N N . THR A 1 98 ? -4.447 9.026 44.107 1.00 65.69 98 THR A N 1
ATOM 790 C CA . THR A 1 98 ? -4.237 8.958 45.550 1.00 65.69 98 THR A CA 1
ATOM 791 C C . THR A 1 98 ? -3.350 10.139 45.923 1.00 65.69 98 THR A C 1
ATOM 793 O O . THR A 1 98 ? -2.252 10.252 45.373 1.00 65.69 98 THR A O 1
ATOM 796 N N . GLU A 1 99 ? -3.873 11.021 46.779 1.00 57.12 99 GLU A N 1
ATOM 797 C CA . GLU A 1 99 ? -3.153 12.164 47.362 1.00 57.12 99 GLU A CA 1
ATOM 798 C C . GLU A 1 99 ? -1.909 11.734 48.151 1.00 57.12 99 GLU A C 1
ATOM 800 O O . GLU A 1 99 ? -1.956 10.668 48.813 1.00 57.12 99 GLU A O 1
#

Radius of gyration: 22.0 Å; Cα contacts (8 Å, |Δi|>4): 25; chains: 1; bounding box: 42×28×72 Å